Protein AF-A0A934P6E1-F1 (afdb_monomer)

Structure (mmCIF, N/CA/C/O backbone):
data_AF-A0A934P6E1-F1
#
_entry.id   AF-A0A934P6E1-F1
#
loop_
_atom_site.group_PDB
_atom_site.id
_atom_site.type_symbol
_atom_site.label_atom_id
_atom_site.label_alt_id
_atom_site.label_comp_id
_atom_site.label_asym_id
_atom_site.label_entity_id
_atom_site.label_seq_id
_atom_site.pdbx_PDB_ins_code
_atom_site.Cartn_x
_atom_site.Cartn_y
_atom_site.Cartn_z
_atom_site.occupancy
_atom_site.B_iso_or_equiv
_atom_site.auth_seq_id
_atom_site.auth_comp_id
_atom_site.auth_asym_id
_atom_site.auth_atom_id
_atom_site.pdbx_PDB_model_num
ATOM 1 N N . MET A 1 1 ? 6.983 35.125 42.583 1.00 38.22 1 MET A N 1
ATOM 2 C CA . MET A 1 1 ? 7.868 34.099 41.989 1.00 38.22 1 MET A CA 1
ATOM 3 C C . MET A 1 1 ? 7.144 33.454 40.812 1.00 38.22 1 MET A C 1
ATOM 5 O O . MET A 1 1 ? 5.928 33.333 40.855 1.00 38.22 1 MET A O 1
ATOM 9 N N . LEU A 1 2 ? 7.877 33.221 39.725 1.00 36.38 2 LEU A N 1
ATOM 10 C CA . LEU A 1 2 ? 7.429 33.155 38.331 1.00 36.38 2 LEU A CA 1
ATOM 11 C C . LEU A 1 2 ? 6.769 31.812 37.945 1.00 36.38 2 LEU A C 1
ATOM 13 O O . 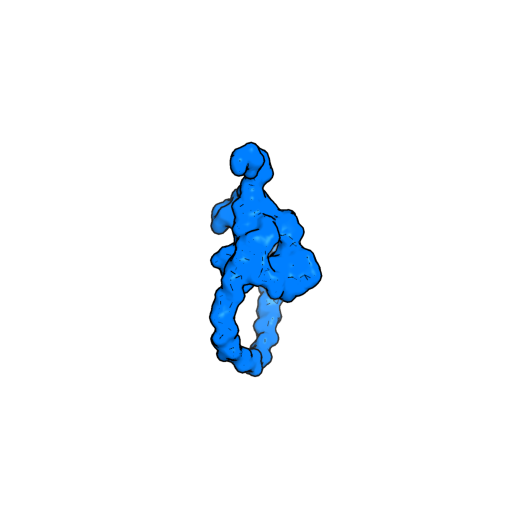LEU A 1 2 ? 7.166 30.756 38.424 1.00 36.38 2 LEU A O 1
ATOM 17 N N . ARG A 1 3 ? 5.783 31.885 37.044 1.00 52.84 3 ARG A N 1
ATOM 18 C CA . ARG A 1 3 ? 5.062 30.778 36.391 1.00 52.84 3 ARG A CA 1
ATOM 19 C C . ARG A 1 3 ? 5.989 29.983 35.466 1.00 52.84 3 ARG A C 1
ATOM 21 O O . ARG A 1 3 ? 6.551 30.604 34.578 1.00 52.84 3 ARG A O 1
ATOM 28 N N . PHE A 1 4 ? 6.062 28.656 35.587 1.00 54.53 4 PHE A N 1
ATOM 29 C CA . PHE A 1 4 ? 6.448 27.737 34.499 1.00 54.53 4 PHE A CA 1
ATOM 30 C C . PHE A 1 4 ? 6.256 26.290 34.969 1.00 54.53 4 PHE A C 1
ATOM 32 O O . PHE A 1 4 ? 6.930 25.885 35.907 1.00 54.53 4 PHE A O 1
ATOM 39 N N . SER A 1 5 ? 5.365 25.509 34.349 1.00 54.62 5 SER A N 1
ATOM 40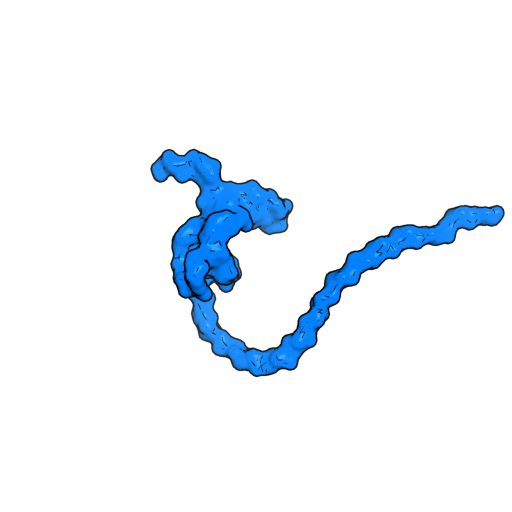 C CA . SER A 1 5 ? 5.465 24.035 34.312 1.00 54.62 5 SER A CA 1
ATOM 41 C C . SER A 1 5 ? 4.502 23.458 33.269 1.00 54.62 5 SER A C 1
ATOM 43 O O . SER A 1 5 ? 3.385 23.045 33.557 1.00 54.62 5 SER A O 1
ATOM 45 N N . LEU A 1 6 ? 4.947 23.582 32.018 1.00 56.62 6 LEU A N 1
ATOM 46 C CA . LEU A 1 6 ? 4.979 22.545 30.983 1.00 56.62 6 LEU A CA 1
ATOM 47 C C . LEU A 1 6 ? 3.798 21.547 30.931 1.00 56.62 6 LEU A C 1
ATOM 49 O O . LEU A 1 6 ? 3.771 20.539 31.631 1.00 56.62 6 LEU A O 1
ATOM 53 N N . ARG A 1 7 ? 2.863 21.778 30.000 1.00 53.00 7 ARG A N 1
ATOM 54 C CA . ARG A 1 7 ? 1.952 20.738 29.499 1.00 53.00 7 ARG A CA 1
ATOM 55 C C . ARG A 1 7 ? 2.718 19.845 28.519 1.00 53.00 7 ARG A C 1
ATOM 57 O O . ARG A 1 7 ? 2.929 20.253 27.382 1.00 53.00 7 ARG A O 1
ATOM 64 N N . ILE A 1 8 ? 3.109 18.643 28.936 1.00 58.25 8 ILE A N 1
ATOM 65 C CA . ILE A 1 8 ? 3.541 17.585 28.012 1.00 58.25 8 ILE A CA 1
ATOM 66 C C . ILE A 1 8 ? 2.380 16.598 27.892 1.00 58.25 8 ILE A C 1
ATOM 68 O O . ILE A 1 8 ? 2.121 15.814 28.799 1.00 58.25 8 ILE A O 1
ATOM 72 N N . VAL A 1 9 ? 1.656 16.672 26.776 1.00 54.09 9 VAL A N 1
ATOM 73 C CA . VAL A 1 9 ? 0.728 15.622 26.344 1.00 54.09 9 VAL A CA 1
ATOM 74 C C . VAL A 1 9 ? 1.586 14.538 25.699 1.00 54.09 9 VAL A C 1
ATOM 76 O O . VAL A 1 9 ? 2.069 14.706 24.582 1.00 54.09 9 VAL A O 1
ATOM 79 N N . THR A 1 10 ? 1.847 13.452 26.420 1.00 50.53 10 THR A N 1
ATOM 80 C CA . THR A 1 10 ? 2.569 12.295 25.885 1.00 50.53 10 THR A CA 1
ATOM 81 C C . THR 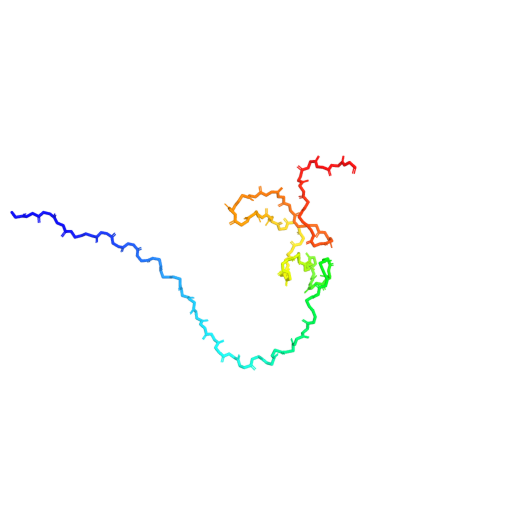A 1 10 ? 1.635 11.471 25.003 1.00 50.53 10 THR A C 1
ATOM 83 O O . THR A 1 10 ? 0.763 10.769 25.510 1.00 50.53 10 THR A O 1
ATOM 86 N N . PHE A 1 11 ? 1.828 11.533 23.686 1.00 53.78 11 PHE A N 1
ATOM 87 C CA . PHE A 1 11 ? 1.339 10.506 22.766 1.00 53.78 11 PHE A CA 1
ATOM 88 C C . PHE A 1 11 ? 2.217 9.261 22.930 1.00 53.78 11 PHE A C 1
ATOM 90 O O . PHE A 1 11 ? 3.314 9.177 22.384 1.00 53.78 11 PHE A O 1
ATOM 97 N N . THR A 1 12 ? 1.759 8.293 23.719 1.00 49.59 12 THR A N 1
ATOM 98 C CA . THR A 1 12 ? 2.379 6.969 23.800 1.00 49.59 12 THR A CA 1
ATOM 99 C C . THR A 1 12 ? 1.961 6.147 22.583 1.00 49.59 12 THR A C 1
ATOM 101 O O . THR A 1 12 ? 0.930 5.479 22.601 1.00 49.59 12 THR A O 1
ATOM 104 N N . ALA A 1 13 ? 2.755 6.191 21.514 1.00 52.47 13 ALA A N 1
ATOM 105 C CA . ALA A 1 13 ? 2.717 5.169 20.475 1.00 52.47 13 ALA A CA 1
ATOM 106 C C . ALA A 1 13 ? 3.401 3.911 21.034 1.00 52.47 13 ALA A C 1
ATOM 108 O O . ALA A 1 13 ? 4.627 3.818 21.071 1.00 52.47 13 ALA A O 1
ATOM 109 N N . ALA A 1 14 ? 2.612 2.964 21.540 1.00 52.84 14 ALA A N 1
ATOM 110 C CA . ALA A 1 14 ? 3.116 1.665 21.966 1.00 52.84 14 ALA A CA 1
ATOM 111 C C . ALA A 1 14 ? 3.483 0.828 20.727 1.00 52.84 14 ALA A C 1
ATOM 113 O O . ALA A 1 14 ? 2.676 0.039 20.241 1.00 52.84 14 ALA A O 1
ATOM 114 N N . LEU A 1 15 ? 4.700 0.996 20.200 1.00 50.47 15 LEU A N 1
ATOM 115 C CA . LEU A 1 15 ? 5.295 0.003 19.305 1.00 50.47 15 LEU A CA 1
ATOM 116 C C . LEU A 1 15 ? 5.792 -1.172 20.152 1.00 50.47 15 LEU A C 1
ATOM 118 O O . LEU A 1 15 ? 6.936 -1.203 20.605 1.00 50.47 15 LEU A O 1
ATOM 122 N N . GLY A 1 16 ? 4.913 -2.145 20.383 1.00 51.84 16 GLY A N 1
ATOM 123 C CA . GLY A 1 16 ? 5.316 -3.460 20.865 1.00 51.84 16 GLY A CA 1
ATOM 124 C C . GLY A 1 16 ? 6.084 -4.193 19.766 1.00 51.84 16 GLY A C 1
ATOM 125 O O . GLY A 1 16 ? 5.473 -4.790 18.885 1.00 51.84 16 GLY A O 1
ATOM 126 N N . LEU A 1 17 ? 7.419 -4.144 19.802 1.00 51.28 17 LEU A N 1
ATOM 127 C CA . LEU A 1 17 ? 8.265 -5.016 18.986 1.00 51.28 17 LEU A CA 1
ATOM 128 C C . LEU A 1 17 ? 8.178 -6.451 19.525 1.00 51.28 17 LEU A C 1
ATOM 130 O O . LEU A 1 17 ? 8.939 -6.848 20.407 1.00 51.28 17 LEU A O 1
ATOM 134 N N . ALA A 1 18 ? 7.263 -7.245 18.975 1.00 55.97 18 ALA A N 1
ATOM 135 C CA . ALA A 1 18 ? 7.342 -8.695 19.064 1.00 55.97 18 ALA A CA 1
ATOM 136 C C . ALA A 1 18 ? 8.466 -9.175 18.128 1.00 55.97 18 ALA A C 1
ATOM 138 O O . ALA A 1 18 ? 8.289 -9.272 16.916 1.00 55.97 18 ALA A O 1
ATOM 139 N N . LEU A 1 19 ? 9.649 -9.439 18.688 1.00 56.38 19 LEU A N 1
ATOM 140 C CA . LEU A 1 19 ? 10.750 -10.103 17.988 1.00 56.38 19 LEU A CA 1
ATOM 141 C C . LEU A 1 19 ? 10.418 -11.590 17.803 1.00 56.38 19 LEU A C 1
ATOM 143 O O . LEU A 1 19 ? 10.850 -12.441 18.577 1.00 56.38 19 LEU A O 1
ATOM 147 N N . THR A 1 20 ? 9.643 -11.913 16.773 1.00 57.81 20 THR A N 1
ATOM 148 C CA . THR A 1 20 ? 9.609 -13.269 16.212 1.00 57.81 20 THR A CA 1
ATOM 149 C C . THR A 1 20 ? 10.739 -13.413 15.193 1.00 57.81 20 THR A C 1
ATOM 151 O O . THR A 1 20 ? 10.870 -12.535 14.337 1.00 57.81 20 THR A O 1
ATOM 154 N N . PRO A 1 21 ? 11.528 -14.506 15.208 1.00 49.12 21 PRO A N 1
ATOM 155 C CA . PRO A 1 21 ? 12.436 -14.822 14.116 1.00 49.12 21 PRO A CA 1
ATOM 156 C C . PRO A 1 21 ? 11.587 -15.328 12.946 1.00 49.12 21 PRO A C 1
ATOM 158 O O . PRO A 1 21 ? 11.465 -16.527 12.707 1.00 49.12 21 PRO A O 1
ATOM 161 N N . ALA A 1 22 ? 10.921 -14.410 12.251 1.00 50.94 22 ALA A N 1
ATOM 162 C CA . ALA A 1 22 ? 10.328 -14.716 10.967 1.00 50.94 22 ALA A CA 1
ATOM 163 C C . ALA A 1 22 ? 11.497 -14.943 10.011 1.00 50.94 22 ALA A C 1
ATOM 165 O O . ALA A 1 22 ? 12.309 -14.045 9.789 1.00 50.94 22 ALA A O 1
ATOM 166 N N . LEU A 1 23 ? 11.619 -16.166 9.495 1.00 45.19 23 LEU A N 1
ATOM 167 C CA . LEU A 1 23 ? 12.437 -16.426 8.325 1.00 45.19 23 LEU A CA 1
ATOM 168 C C . LEU A 1 23 ? 12.017 -15.411 7.258 1.00 45.19 23 LEU A C 1
ATOM 170 O O . LEU A 1 23 ? 10.922 -15.521 6.708 1.00 45.19 23 LEU A O 1
ATOM 174 N N . SER A 1 24 ? 12.865 -14.417 6.989 1.00 46.81 24 SER A N 1
ATOM 175 C CA . SER A 1 24 ? 12.737 -13.568 5.810 1.00 46.81 24 SER A CA 1
ATOM 176 C C . SER A 1 24 ? 13.034 -14.437 4.598 1.00 46.81 24 SER A C 1
ATOM 178 O O . SER A 1 24 ? 14.135 -14.423 4.049 1.00 46.81 24 SER A O 1
ATOM 180 N N . ALA A 1 25 ? 12.045 -15.236 4.199 1.00 45.28 25 ALA A N 1
ATOM 181 C CA . ALA A 1 25 ? 11.899 -15.587 2.809 1.00 45.28 25 ALA A CA 1
ATOM 182 C C . ALA A 1 25 ? 11.817 -14.248 2.075 1.00 45.28 2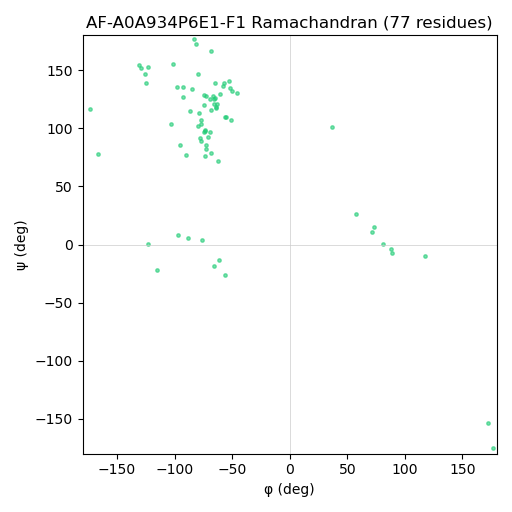5 ALA A C 1
ATOM 184 O O . ALA A 1 25 ? 10.873 -13.480 2.249 1.00 45.28 25 ALA A O 1
ATOM 185 N N . TYR A 1 26 ? 12.873 -13.944 1.336 1.00 41.53 26 TYR A N 1
ATOM 186 C CA . TYR A 1 26 ? 12.913 -12.933 0.292 1.00 41.53 26 TYR A CA 1
ATOM 187 C C . TYR A 1 26 ? 11.914 -13.375 -0.783 1.00 41.53 26 TYR A C 1
ATOM 189 O O . TYR A 1 26 ? 12.279 -13.893 -1.832 1.00 41.53 26 TYR A O 1
ATOM 197 N N . ALA A 1 27 ? 10.624 -13.270 -0.468 1.00 53.47 27 ALA A N 1
ATOM 198 C CA . ALA A 1 27 ? 9.599 -13.274 -1.483 1.00 53.47 27 ALA A CA 1
ATOM 199 C C . ALA A 1 27 ? 9.876 -12.031 -2.323 1.00 53.47 27 ALA A C 1
ATOM 201 O O . ALA A 1 27 ? 9.956 -10.924 -1.780 1.00 53.47 27 ALA A O 1
ATOM 202 N N . ASP A 1 28 ? 10.109 -12.244 -3.615 1.00 57.56 28 ASP A N 1
ATOM 203 C CA . ASP A 1 28 ? 10.144 -11.166 -4.593 1.00 57.56 28 ASP A CA 1
ATOM 204 C C . ASP A 1 28 ? 8.925 -10.263 -4.327 1.00 57.56 28 ASP A C 1
ATOM 206 O O . ASP A 1 28 ? 7.837 -10.805 -4.076 1.00 57.56 28 ASP A O 1
ATOM 210 N N . PRO A 1 29 ? 9.097 -8.932 -4.218 1.00 60.53 29 PRO A N 1
ATOM 211 C CA . PRO A 1 29 ? 7.989 -8.046 -3.903 1.00 60.53 29 PRO A CA 1
ATOM 212 C C . PRO A 1 29 ? 6.909 -8.276 -4.953 1.00 60.53 29 PRO A C 1
ATOM 214 O O . PRO A 1 29 ? 7.107 -7.955 -6.118 1.00 60.53 29 PRO A O 1
ATOM 217 N N . ALA A 1 30 ? 5.799 -8.885 -4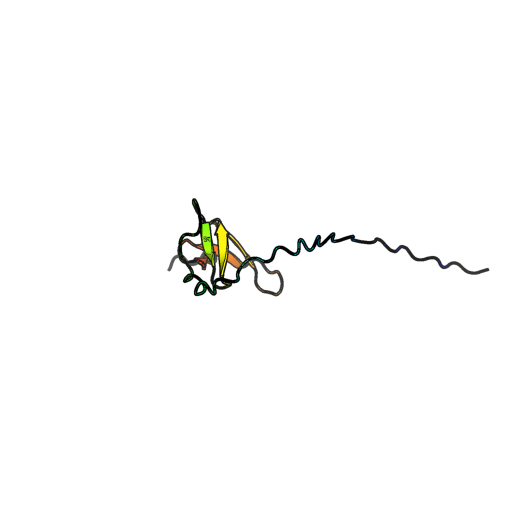.530 1.00 71.50 30 ALA A N 1
ATOM 218 C CA . ALA A 1 30 ? 4.729 -9.268 -5.434 1.00 71.50 30 ALA A CA 1
ATOM 219 C C . ALA A 1 30 ? 4.354 -8.073 -6.312 1.00 71.50 30 ALA A C 1
ATOM 221 O O . ALA A 1 30 ? 4.195 -6.956 -5.805 1.00 71.50 30 ALA A O 1
ATOM 222 N N . ASP A 1 31 ? 4.249 -8.313 -7.620 1.00 83.44 31 ASP A N 1
ATOM 223 C CA . ASP A 1 31 ? 3.983 -7.251 -8.578 1.00 83.44 31 ASP A CA 1
ATOM 224 C C . ASP A 1 31 ? 2.743 -6.448 -8.156 1.00 83.44 31 ASP A C 1
ATOM 226 O O . ASP A 1 31 ? 1.763 -7.039 -7.681 1.00 83.44 31 ASP A O 1
ATOM 230 N N . PRO A 1 32 ? 2.736 -5.116 -8.322 1.00 84.62 32 PRO A N 1
ATOM 231 C CA . PRO A 1 32 ? 1.553 -4.313 -8.052 1.00 84.62 32 PRO A CA 1
ATOM 232 C C . PRO A 1 32 ? 0.329 -4.867 -8.794 1.00 84.62 32 PRO A C 1
ATOM 234 O O . PRO A 1 32 ? 0.416 -5.234 -9.964 1.00 84.62 32 PRO A O 1
ATOM 237 N N . GLY A 1 33 ? -0.802 -4.960 -8.097 1.00 84.75 33 GLY A N 1
ATOM 238 C CA . GLY A 1 33 ? -2.021 -5.599 -8.597 1.00 84.75 33 GLY A CA 1
ATOM 239 C C . GLY A 1 33 ? -2.102 -7.095 -8.299 1.00 84.75 33 GLY A C 1
ATOM 240 O O . GLY A 1 33 ? -3.157 -7.698 -8.489 1.00 84.75 33 GLY A O 1
ATOM 241 N N . SER A 1 34 ? -1.035 -7.704 -7.771 1.00 90.31 34 SER A N 1
ATOM 242 C CA . SER A 1 34 ? -1.077 -9.089 -7.305 1.00 90.31 34 SER A CA 1
ATOM 243 C C . SER A 1 34 ? -2.105 -9.243 -6.192 1.00 90.31 34 SER A C 1
ATOM 245 O O . SER A 1 34 ? -2.086 -8.503 -5.205 1.00 90.31 34 SER A O 1
ATOM 247 N N . ALA A 1 35 ? -2.990 -10.228 -6.336 1.00 89.81 35 ALA A N 1
ATOM 248 C CA . ALA A 1 35 ? -3.978 -10.542 -5.318 1.00 89.81 35 ALA A CA 1
ATOM 249 C C . ALA A 1 35 ? -3.279 -11.065 -4.057 1.00 89.81 35 ALA A C 1
ATOM 251 O O . ALA A 1 35 ? -2.520 -12.032 -4.106 1.00 89.81 35 ALA A O 1
ATOM 252 N N . CYS A 1 36 ? -3.556 -10.429 -2.923 1.00 88.44 36 CYS A N 1
ATOM 253 C CA . CYS A 1 36 ? -2.974 -10.784 -1.626 1.00 88.44 36 CYS A CA 1
ATOM 254 C C . CYS A 1 36 ? -4.039 -11.100 -0.562 1.00 88.44 36 CYS A C 1
ATOM 256 O O . CYS A 1 36 ? -3.710 -11.455 0.568 1.00 88.44 36 CYS A O 1
ATOM 258 N N . GLY A 1 37 ? -5.321 -11.023 -0.931 1.00 88.31 37 GLY A N 1
ATOM 259 C CA . GLY A 1 37 ? -6.459 -11.469 -0.135 1.00 88.31 37 GLY A CA 1
ATOM 260 C C . GLY A 1 37 ? -7.795 -11.153 -0.820 1.00 88.31 37 GLY A C 1
ATOM 261 O O . GLY A 1 37 ? -7.800 -10.687 -1.962 1.00 88.31 37 GLY A O 1
ATOM 262 N N . PRO A 1 38 ? -8.935 -11.418 -0.158 1.00 90.62 38 PRO A N 1
ATOM 263 C CA . PRO A 1 38 ? -10.251 -11.121 -0.718 1.00 90.62 38 PRO A CA 1
ATOM 264 C C . PRO A 1 38 ? -10.411 -9.609 -0.903 1.00 90.62 38 PRO A C 1
ATOM 266 O O . PRO A 1 38 ? -10.334 -8.862 0.066 1.00 90.62 38 PRO A O 1
ATOM 269 N N . GLU A 1 39 ? -10.598 -9.177 -2.151 1.00 88.88 39 GLU A N 1
ATOM 270 C CA . GLU A 1 39 ? -10.697 -7.759 -2.540 1.00 88.88 39 GLU A CA 1
ATOM 271 C C . GLU A 1 39 ? -9.474 -6.905 -2.147 1.00 88.88 39 GLU A C 1
ATOM 273 O O . GLU A 1 39 ? -9.572 -5.689 -1.979 1.00 88.88 39 GLU A O 1
ATOM 278 N N . MET A 1 40 ? -8.299 -7.533 -2.019 1.00 89.06 40 MET A N 1
ATOM 279 C CA . MET A 1 40 ? -7.044 -6.865 -1.673 1.00 89.06 40 MET A CA 1
ATOM 280 C C . MET A 1 40 ? -5.962 -7.137 -2.711 1.00 89.06 40 MET A C 1
ATOM 282 O O . MET A 1 40 ? -5.780 -8.274 -3.158 1.00 89.06 40 MET A O 1
ATOM 286 N N . VAL A 1 41 ? -5.202 -6.095 -3.042 1.00 91.12 41 VAL A N 1
ATOM 287 C CA . VAL A 1 41 ? -4.078 -6.170 -3.975 1.00 91.12 41 VAL A CA 1
ATOM 288 C C . VAL A 1 41 ? -2.833 -5.517 -3.400 1.00 91.12 41 VAL A C 1
ATOM 290 O O . VAL A 1 41 ? -2.896 -4.630 -2.545 1.00 91.12 41 VAL A O 1
ATOM 293 N N . VAL A 1 42 ? -1.681 -5.967 -3.880 1.00 88.94 42 VAL A N 1
ATOM 294 C CA . VAL A 1 42 ? -0.396 -5.359 -3.553 1.00 88.94 42 VAL A CA 1
ATOM 295 C C . VAL A 1 42 ? -0.279 -4.024 -4.282 1.00 88.94 42 VAL A C 1
ATOM 297 O O . VAL A 1 42 ? -0.497 -3.949 -5.488 1.00 88.94 42 VAL A O 1
ATOM 300 N N . ASN A 1 43 ? 0.025 -2.950 -3.558 1.00 87.62 43 ASN A N 1
ATOM 301 C CA . ASN A 1 43 ? 0.240 -1.634 -4.148 1.00 87.62 43 ASN A CA 1
ATOM 302 C C . ASN A 1 43 ? 1.678 -1.478 -4.678 1.00 87.62 43 ASN A C 1
ATOM 304 O O . ASN A 1 43 ? 2.548 -2.322 -4.473 1.00 87.62 43 ASN A O 1
ATOM 308 N N . THR A 1 44 ? 1.976 -0.338 -5.298 1.00 84.56 44 THR A N 1
ATOM 309 C CA . THR A 1 44 ? 3.334 0.003 -5.774 1.00 84.56 44 THR A CA 1
ATOM 310 C C . THR A 1 44 ? 4.401 0.100 -4.688 1.00 84.56 44 THR A C 1
ATOM 312 O O . THR A 1 44 ? 5.584 0.164 -5.008 1.00 84.56 44 THR A O 1
ATOM 315 N N . HIS A 1 45 ? 3.997 0.146 -3.421 1.00 83.94 45 HIS A N 1
ATOM 316 C CA . HIS A 1 45 ? 4.882 0.158 -2.260 1.00 83.94 45 HIS A CA 1
ATOM 317 C C . HIS A 1 45 ? 5.057 -1.246 -1.656 1.00 83.94 45 HIS A C 1
ATOM 319 O O . HIS A 1 45 ? 5.623 -1.373 -0.572 1.00 83.94 45 HIS A O 1
ATOM 325 N N . GLY A 1 46 ? 4.556 -2.295 -2.322 1.00 85.44 46 GLY A N 1
ATOM 326 C CA . GLY A 1 46 ? 4.651 -3.679 -1.857 1.00 85.44 46 GLY A CA 1
ATOM 327 C C . GLY A 1 46 ? 3.729 -4.006 -0.678 1.00 85.44 46 GLY A C 1
ATOM 328 O O . GLY A 1 46 ? 3.920 -5.017 -0.008 1.00 85.44 46 GLY A O 1
ATOM 329 N N . GLN A 1 47 ? 2.741 -3.159 -0.388 1.00 85.75 47 GLN A N 1
ATOM 330 C CA . GLN A 1 47 ? 1.803 -3.357 0.712 1.00 85.75 47 GLN A CA 1
ATOM 331 C C . GLN A 1 47 ? 0.496 -3.969 0.206 1.00 85.75 47 GLN A C 1
ATOM 333 O O . GLN A 1 47 ? -0.059 -3.507 -0.787 1.00 85.75 47 GLN A O 1
ATOM 338 N N . CYS A 1 48 ? -0.030 -4.964 0.921 1.00 88.19 48 CYS A N 1
ATOM 339 C CA . CYS A 1 48 ? -1.348 -5.531 0.646 1.00 88.19 48 CYS A CA 1
ATOM 340 C C . CYS A 1 48 ? -2.444 -4.622 1.210 1.00 88.19 48 CYS A C 1
ATOM 342 O O . CYS A 1 48 ? -2.545 -4.462 2.428 1.00 88.19 48 CYS A O 1
ATOM 344 N N 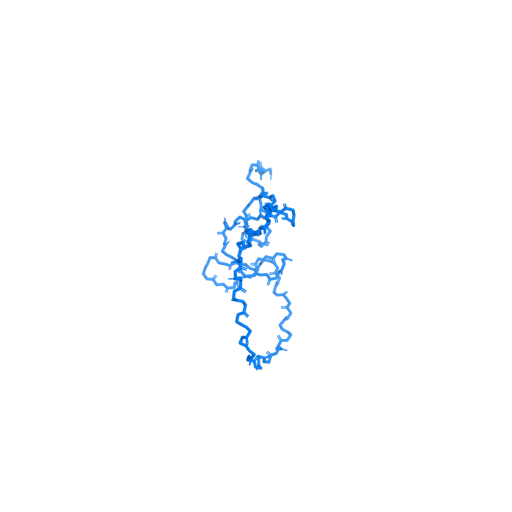. LEU A 1 49 ? -3.239 -4.009 0.335 1.00 88.56 49 LEU A N 1
ATOM 345 C CA . LEU A 1 49 ? -4.306 -3.089 0.718 1.00 88.56 49 LEU A CA 1
ATOM 346 C C . LEU A 1 49 ? -5.630 -3.469 0.041 1.00 88.56 49 LEU A C 1
ATOM 348 O O . LEU A 1 49 ? -5.623 -4.000 -1.072 1.00 88.56 49 LEU A O 1
ATOM 352 N N . PRO A 1 50 ? -6.775 -3.153 0.670 1.00 89.56 50 PRO A N 1
ATOM 353 C CA . PRO A 1 50 ? -8.071 -3.302 0.029 1.00 89.56 50 PRO A CA 1
ATOM 354 C C . PRO A 1 50 ? -8.220 -2.366 -1.165 1.00 89.56 50 PRO A C 1
ATOM 356 O O . PRO A 1 50 ? -7.828 -1.194 -1.115 1.00 89.56 50 PRO A O 1
ATOM 359 N N . ILE A 1 51 ? -8.818 -2.887 -2.232 1.00 87.44 51 ILE A N 1
ATOM 360 C CA . ILE A 1 51 ? -9.226 -2.100 -3.394 1.00 87.44 51 ILE A CA 1
ATOM 361 C C . ILE A 1 51 ? -10.184 -1.004 -2.908 1.00 87.44 51 ILE A C 1
ATOM 363 O O . ILE A 1 51 ? -11.048 -1.239 -2.066 1.00 87.44 51 ILE A O 1
ATOM 367 N N . GLY A 1 52 ? -10.003 0.221 -3.398 1.00 84.19 52 GLY A N 1
ATOM 368 C CA . GLY A 1 52 ? -10.747 1.391 -2.930 1.00 84.19 52 GLY A CA 1
ATOM 369 C C . GLY A 1 52 ? -10.119 2.109 -1.730 1.00 84.19 52 GLY A C 1
ATOM 370 O O . GLY A 1 52 ? -10.612 3.168 -1.348 1.00 84.19 52 GLY A O 1
ATOM 371 N N . SER A 1 53 ? -9.019 1.597 -1.158 1.00 85.75 53 SER A N 1
ATOM 372 C CA . SER A 1 53 ? -8.270 2.309 -0.110 1.00 85.75 53 SER A CA 1
ATOM 373 C C . SER A 1 53 ? -7.810 3.678 -0.593 1.00 85.75 53 SER A C 1
ATOM 375 O O . SER A 1 53 ? -7.327 3.803 -1.718 1.00 85.75 53 SER A O 1
ATOM 377 N N . PHE A 1 54 ? -7.896 4.693 0.267 1.00 85.06 54 PHE A N 1
ATOM 378 C CA . PHE A 1 54 ? -7.389 6.022 -0.056 1.00 85.06 54 PHE A CA 1
ATOM 379 C C . PHE A 1 54 ? -5.872 5.995 -0.220 1.00 85.06 54 PHE A C 1
ATOM 381 O O . PHE A 1 54 ? -5.134 5.565 0.666 1.00 85.06 54 PHE A O 1
ATOM 388 N N . CYS A 1 55 ? -5.420 6.489 -1.361 1.00 82.12 55 CYS A N 1
ATOM 389 C CA . CYS A 1 55 ? -4.025 6.744 -1.627 1.00 82.12 55 CYS A CA 1
ATOM 390 C C . CYS A 1 55 ? -3.687 8.183 -1.274 1.00 82.12 55 CYS A C 1
ATOM 392 O O . CYS A 1 55 ? -4.394 9.103 -1.697 1.00 82.12 55 CYS A O 1
ATOM 394 N N . SER A 1 56 ? -2.557 8.364 -0.599 1.00 82.88 56 SER A N 1
ATOM 395 C CA . SER A 1 56 ? -1.976 9.677 -0.349 1.00 82.88 56 SER A C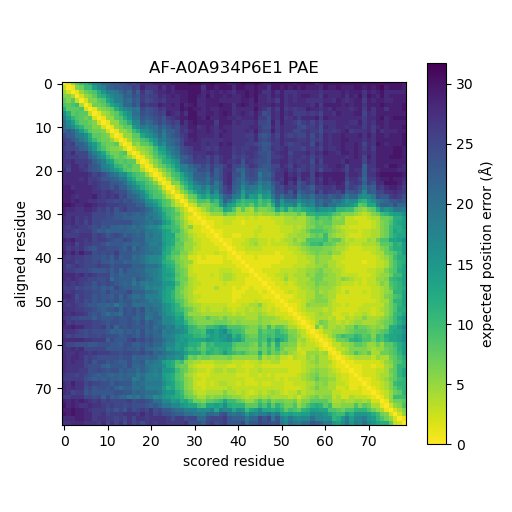A 1
ATOM 396 C C . SER A 1 56 ? -0.553 9.755 -0.883 1.00 82.88 56 SER A C 1
ATOM 398 O O . SER A 1 56 ? 0.148 8.744 -0.946 1.00 82.88 56 SER A O 1
ATOM 400 N N . PHE A 1 57 ? -0.110 10.961 -1.230 1.00 70.25 57 PHE A N 1
ATOM 401 C CA . PHE A 1 57 ? 1.319 11.236 -1.353 1.00 70.25 57 PHE A CA 1
ATOM 402 C C . PHE A 1 57 ? 2.005 11.190 0.019 1.00 70.25 57 PHE A C 1
ATOM 404 O O . PHE A 1 57 ? 1.348 11.224 1.064 1.00 70.25 57 PHE A O 1
ATOM 411 N N . SER A 1 58 ? 3.339 11.144 0.024 1.00 69.81 58 SER A N 1
ATOM 412 C CA . SER A 1 58 ? 4.158 11.190 1.246 1.00 69.81 58 SER A CA 1
ATOM 413 C C . SER A 1 58 ? 3.883 12.428 2.110 1.00 69.81 58 SER A C 1
ATOM 415 O O . SER A 1 58 ? 4.061 12.394 3.322 1.00 69.81 58 SER A O 1
ATOM 417 N N . ASP A 1 59 ? 3.413 13.508 1.491 1.00 71.69 59 ASP A N 1
ATOM 418 C CA . ASP A 1 59 ? 2.943 14.749 2.114 1.00 71.69 59 ASP A CA 1
ATOM 419 C C . ASP A 1 59 ? 1.536 14.646 2.750 1.00 71.69 59 ASP A C 1
ATOM 421 O O . ASP A 1 59 ? 1.023 15.622 3.293 1.00 71.69 59 ASP A O 1
ATOM 425 N N . GLY A 1 60 ? 0.917 13.460 2.748 1.00 71.50 60 GLY A N 1
ATOM 426 C CA . GLY A 1 60 ? -0.364 13.177 3.405 1.00 71.50 60 GLY A CA 1
ATOM 427 C C . GLY A 1 60 ? -1.597 13.606 2.606 1.00 71.50 60 GLY A C 1
ATOM 428 O O . GLY A 1 60 ? -2.724 13.387 3.051 1.00 71.50 60 GLY A O 1
ATOM 429 N N . MET A 1 61 ? -1.408 14.179 1.417 1.00 80.69 61 MET A N 1
ATOM 430 C CA . MET A 1 61 ? -2.490 14.608 0.535 1.00 80.69 61 MET A CA 1
ATOM 431 C C . MET A 1 61 ? -3.159 13.409 -0.142 1.00 80.69 61 MET A C 1
ATOM 433 O O . MET A 1 61 ? -2.496 12.686 -0.884 1.00 80.69 61 MET A O 1
ATOM 437 N N . ILE A 1 62 ? -4.467 13.222 0.080 1.00 80.31 62 ILE A N 1
ATOM 438 C CA . ILE A 1 62 ? -5.263 12.181 -0.588 1.00 80.31 62 ILE A CA 1
ATOM 439 C C . ILE A 1 62 ? -5.418 12.539 -2.066 1.00 80.31 62 ILE A C 1
ATOM 441 O O . ILE A 1 62 ? -5.905 13.616 -2.403 1.00 80.31 62 ILE A O 1
ATOM 445 N N . ILE A 1 63 ? -5.039 11.610 -2.935 1.00 79.94 63 ILE A N 1
ATOM 446 C CA . ILE A 1 63 ? -5.037 11.787 -4.392 1.00 79.94 63 ILE A CA 1
ATOM 447 C C . ILE A 1 63 ? -6.008 10.872 -5.115 1.00 79.94 63 ILE A C 1
ATOM 449 O O . ILE A 1 63 ? -6.431 11.181 -6.224 1.00 79.94 63 ILE A O 1
ATOM 453 N N . GLY A 1 64 ? -6.394 9.760 -4.504 1.00 86.12 64 GLY A N 1
ATOM 454 C CA . GLY A 1 64 ? -7.336 8.859 -5.136 1.00 86.12 64 GLY A CA 1
ATOM 455 C C . GLY A 1 64 ? -7.512 7.570 -4.376 1.00 86.12 64 GLY A C 1
ATOM 456 O O . GLY A 1 64 ? -7.319 7.529 -3.162 1.00 86.12 64 GLY A O 1
ATOM 457 N N . THR A 1 65 ? -7.886 6.524 -5.097 1.00 87.75 65 THR A N 1
ATOM 458 C CA . THR A 1 65 ? -8.180 5.212 -4.522 1.00 87.75 65 THR A CA 1
ATOM 459 C C . THR A 1 65 ? -7.359 4.123 -5.188 1.00 87.75 65 THR A C 1
ATOM 461 O O . THR A 1 65 ? -7.087 4.193 -6.386 1.00 87.75 65 THR A O 1
ATOM 464 N N . LEU A 1 66 ? -6.983 3.102 -4.424 1.00 87.12 66 LEU A N 1
ATOM 465 C CA . LEU A 1 66 ? -6.253 1.950 -4.934 1.00 87.12 66 LEU A CA 1
ATOM 466 C C . LEU A 1 66 ? -7.127 1.149 -5.909 1.00 87.12 66 LEU A C 1
ATOM 468 O O . LEU A 1 66 ? -8.202 0.677 -5.538 1.00 87.12 66 LEU A O 1
ATOM 472 N N . GLY A 1 67 ? -6.664 1.011 -7.146 1.00 86.00 67 GLY A N 1
ATOM 473 C CA . GLY A 1 67 ? -7.271 0.186 -8.179 1.00 86.00 67 GLY A CA 1
ATOM 474 C C . GLY A 1 67 ? -6.891 -1.288 -8.054 1.00 86.00 67 GLY A C 1
ATOM 475 O O . GLY A 1 67 ? -6.030 -1.675 -7.264 1.00 86.00 67 GLY A O 1
ATOM 476 N N . THR A 1 68 ? -7.525 -2.123 -8.874 1.00 88.06 68 THR A N 1
ATOM 477 C CA . THR A 1 68 ? -7.249 -3.569 -8.966 1.00 88.06 68 THR A CA 1
ATOM 478 C C . THR A 1 68 ? -5.855 -3.885 -9.510 1.00 88.06 68 THR A C 1
ATOM 480 O O . THR A 1 68 ? -5.362 -4.989 -9.337 1.00 88.06 68 THR A O 1
ATOM 483 N N . ASP A 1 69 ? -5.215 -2.928 -10.170 1.00 85.12 69 ASP A N 1
ATOM 484 C CA . ASP A 1 69 ? -3.857 -2.997 -10.712 1.00 85.12 69 ASP A CA 1
ATOM 485 C C . ASP A 1 69 ? -2.783 -2.569 -9.690 1.00 85.12 69 ASP A C 1
ATOM 487 O O . ASP A 1 69 ? -1.606 -2.445 -10.025 1.00 85.12 69 ASP A O 1
ATOM 491 N N . GLY A 1 70 ? -3.176 -2.307 -8.436 1.00 85.19 70 GLY A N 1
ATOM 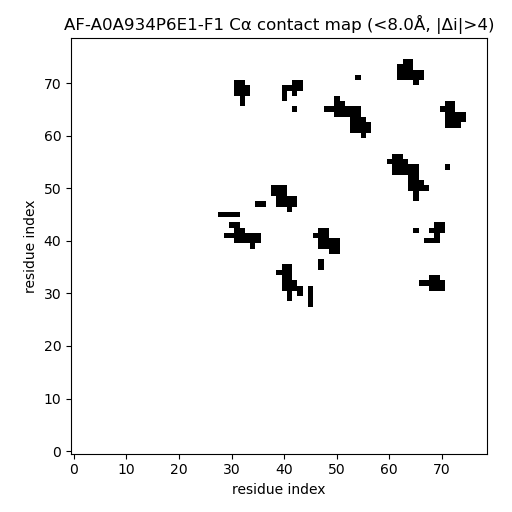492 C CA . GLY A 1 70 ? -2.262 -1.874 -7.378 1.00 85.19 70 GLY A CA 1
ATOM 493 C C . GLY A 1 70 ? -1.755 -0.440 -7.545 1.00 85.19 70 GLY A C 1
ATOM 494 O O . GLY A 1 70 ? -0.836 -0.023 -6.832 1.00 85.19 70 GLY A O 1
ATOM 495 N N . ARG A 1 71 ? -2.337 0.330 -8.474 1.00 86.88 71 ARG A N 1
ATOM 496 C CA . ARG A 1 71 ? -2.037 1.747 -8.702 1.00 86.88 71 ARG A CA 1
ATOM 497 C C . ARG A 1 71 ? -3.115 2.623 -8.081 1.00 86.88 71 ARG A C 1
ATOM 499 O O . ARG A 1 71 ? -4.252 2.213 -7.881 1.00 86.88 71 ARG A O 1
ATOM 506 N N . CYS A 1 72 ? -2.748 3.857 -7.769 1.00 85.06 72 CYS A N 1
ATOM 507 C CA . CYS A 1 72 ? -3.686 4.843 -7.256 1.00 85.06 72 CYS A CA 1
ATOM 508 C C . CYS A 1 72 ? -4.366 5.557 -8.423 1.00 85.06 72 CYS A C 1
ATOM 510 O O . CYS A 1 72 ? -3.710 6.266 -9.184 1.00 85.06 72 CYS A O 1
ATOM 512 N N . VAL A 1 73 ? -5.675 5.363 -8.556 1.00 82.62 73 VAL A N 1
ATOM 513 C CA . VAL A 1 73 ? -6.499 5.979 -9.596 1.00 82.62 73 VAL A CA 1
ATOM 514 C C . VAL A 1 73 ? -7.079 7.277 -9.053 1.00 82.62 73 VAL A C 1
ATOM 516 O O . VAL A 1 73 ? -7.703 7.285 -7.988 1.00 82.62 73 VAL A O 1
ATOM 519 N N . LEU A 1 74 ? -6.884 8.378 -9.781 1.00 79.06 74 LEU A N 1
ATOM 520 C CA . LEU A 1 74 ? -7.500 9.652 -9.430 1.00 79.06 74 LEU A CA 1
ATOM 5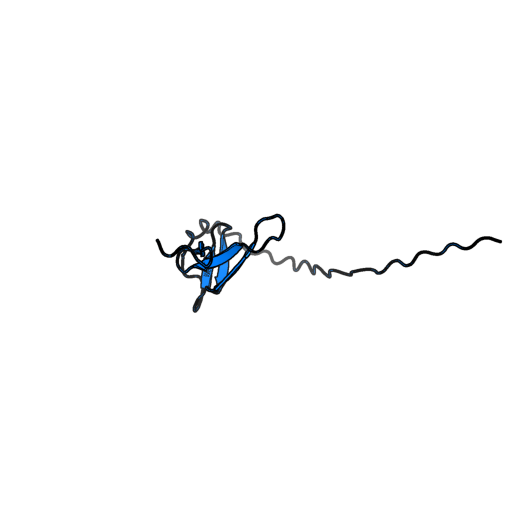21 C C . LEU A 1 74 ? -8.999 9.611 -9.777 1.00 79.06 74 LEU A C 1
ATOM 523 O O . LEU A 1 74 ? -9.361 9.291 -10.914 1.00 79.06 74 LEU A O 1
ATOM 527 N N . PRO A 1 75 ? -9.897 9.961 -8.842 1.00 65.94 75 PRO A N 1
ATOM 528 C CA . PRO A 1 75 ? -11.312 10.088 -9.148 1.00 65.94 75 PRO A CA 1
ATOM 529 C C . PRO A 1 75 ? -11.504 11.227 -10.159 1.00 65.94 75 PRO A C 1
ATOM 531 O O . PRO A 1 75 ? -11.197 12.381 -9.874 1.00 65.94 75 PRO A O 1
ATOM 534 N N . GLY A 1 76 ? -12.004 10.894 -11.352 1.00 61.94 76 GLY A N 1
ATOM 535 C CA . GLY A 1 76 ? -12.304 11.865 -12.412 1.00 61.94 76 GLY A CA 1
ATOM 536 C C . GLY A 1 76 ? -11.507 11.702 -13.708 1.00 61.94 76 GLY A C 1
ATOM 537 O O . GLY A 1 76 ? -11.878 12.310 -14.707 1.00 61.94 76 GLY A O 1
ATOM 538 N N . THR A 1 77 ? -10.478 10.851 -13.756 1.00 57.38 77 THR A N 1
ATOM 539 C CA . THR A 1 77 ? -9.817 10.478 -15.019 1.00 57.38 77 THR A CA 1
ATOM 540 C C . THR A 1 77 ? -10.489 9.242 -15.618 1.00 57.38 77 THR A C 1
ATOM 542 O O . THR A 1 77 ? -10.000 8.127 -15.477 1.00 57.38 77 THR A O 1
ATOM 545 N N . ASN A 1 78 ? -11.654 9.438 -16.240 1.00 46.75 78 ASN A N 1
ATOM 546 C CA . ASN A 1 78 ? -12.206 8.519 -17.240 1.00 46.75 78 ASN A CA 1
ATOM 547 C C . ASN A 1 78 ? -11.778 9.073 -18.609 1.00 46.75 78 ASN A C 1
ATOM 549 O O . ASN A 1 78 ? -12.492 9.897 -19.182 1.00 46.75 78 ASN A O 1
ATOM 553 N N . ILE A 1 79 ? -10.581 8.717 -19.078 1.00 43.84 79 ILE A N 1
ATOM 554 C CA . ILE A 1 79 ? -10.173 8.939 -20.473 1.00 43.84 79 ILE A CA 1
ATOM 555 C C . ILE A 1 79 ? -9.754 7.619 -21.100 1.00 43.84 79 ILE A C 1
ATOM 557 O O . ILE A 1 79 ? -9.132 6.812 -20.374 1.00 43.84 79 ILE A O 1
#

Secondary structure (DSSP, 8-state):
-----------------------------PPTT-EEETTEEE-TTS-EEETTPEEE-TTS-EEEEE-TTSSEEPTT---

Foldseek 3Di:
DDDDDDDDPDPPPPPPPPPDPDPPPPPPLPQQLPDPDDQWTQAPVSDTDHFQCFDDDPVRHTQATQHSRNYGDGPPPPD

Mean predicted aligned error: 15.47 Å

Nearest PDB structures (foldseek):
  2iz4-assembly1_A  TM=5.317E-01  e=8.990E-01  Sus scrofa

Solvent-accessible surface area (backbone atoms only — not comparable to full-atom values): 5181 Å² total; per-residue (Å²): 138,86,90,82,83,81,90,77,83,78,81,80,78,81,78,77,81,77,86,67,91,68,80,78,71,81,64,71,74,57,56,50,25,38,77,71,53,92,69,19,17,13,23,82,83,58,44,73,40,50,54,63,39,78,31,54,50,97,87,68,50,77,60,29,25,27,37,74,62,15,42,68,44,50,85,84,76,87,125

Sequence (79 aa):
MLRFSLRIVTFTAALGLALTPALSAYADPADPGSACGPEMVVNTHGQCLPIGSFCSFSDGMIIGTLGTDGRCVLPGTNI

pLDDT: mean 70.4, std 17.05, range [36.38, 91.12]

Radius of gyration: 19.98 Å; Cα contacts (8 Å, |Δi|>4): 102; chains: 1; bounding box: 25×50×62 Å